Protein AF-A0A7X9KLW0-F1 (afdb_monomer_lite)

Foldseek 3Di:
DDQQADAAEQQDPVDPVSVVVLVVCCVVVPPRYQPQHQHRDPLCVCQVVVVHHSCPSPVPDSRNVSVVSVVCVSVVHDDPPPD

pLDDT: mean 91.16, std 14.39, range [37.06, 98.12]

Structure (mmCIF, N/CA/C/O backbone):
data_AF-A0A7X9KLW0-F1
#
_entry.id   AF-A0A7X9KLW0-F1
#
loop_
_atom_site.group_PDB
_atom_site.id
_atom_site.type_symbol
_atom_site.label_atom_id
_atom_site.label_alt_id
_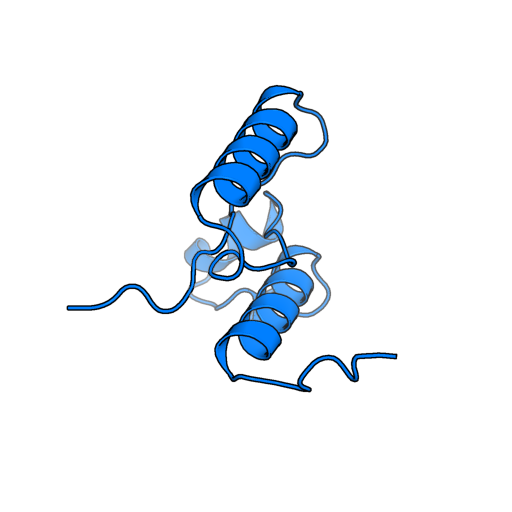atom_site.label_comp_id
_atom_site.label_asym_id
_atom_site.label_entity_id
_atom_site.label_seq_id
_atom_site.pdbx_PDB_ins_code
_atom_site.Cartn_x
_atom_site.Cartn_y
_atom_site.Cartn_z
_atom_site.occupancy
_atom_site.B_iso_or_equiv
_atom_site.auth_seq_id
_atom_site.auth_comp_id
_atom_site.auth_asym_id
_atom_site.auth_atom_id
_atom_site.pdbx_PDB_model_num
ATOM 1 N N . LEU A 1 1 ? -12.036 23.182 2.942 1.00 68.25 1 LEU A N 1
ATOM 2 C CA . LEU A 1 1 ? -11.223 22.008 2.556 1.00 68.25 1 LEU A CA 1
ATOM 3 C C . LEU A 1 1 ? -11.576 20.887 3.526 1.00 68.25 1 LEU A C 1
ATOM 5 O O . LEU A 1 1 ? -11.508 21.136 4.721 1.00 68.25 1 LEU A O 1
ATOM 9 N N . GLU A 1 2 ? -11.998 19.718 3.045 1.00 84.44 2 GLU A N 1
ATOM 10 C CA . GLU A 1 2 ? -12.341 18.562 3.888 1.00 84.44 2 GLU A CA 1
ATOM 11 C C . GLU A 1 2 ? -11.498 17.346 3.478 1.00 84.44 2 GLU A C 1
ATOM 13 O O . GLU A 1 2 ? -11.240 17.140 2.293 1.00 84.44 2 GLU A O 1
ATOM 18 N N . VAL A 1 3 ? -11.062 16.547 4.457 1.00 87.38 3 VAL A N 1
ATOM 19 C CA . VAL A 1 3 ? -10.375 15.271 4.214 1.00 87.38 3 VAL A CA 1
ATOM 20 C C . VAL A 1 3 ? -11.416 14.174 4.000 1.00 87.38 3 VAL A C 1
ATOM 22 O O . VAL A 1 3 ? -12.141 13.831 4.940 1.00 87.38 3 VAL A O 1
ATOM 25 N N . SER A 1 4 ? -11.460 13.622 2.785 1.00 87.31 4 SER A N 1
ATOM 26 C CA . SER A 1 4 ? -12.394 12.562 2.385 1.00 87.31 4 SER A CA 1
ATOM 27 C C . SER A 1 4 ? -11.888 11.153 2.701 1.00 87.31 4 SER A C 1
ATOM 29 O O . SER A 1 4 ? -12.660 10.313 3.155 1.00 87.31 4 SER A O 1
ATOM 31 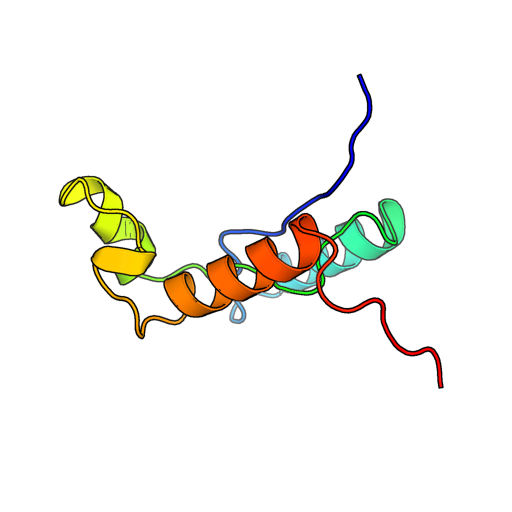N N . THR A 1 5 ? -10.605 10.866 2.464 1.00 91.62 5 THR A N 1
ATOM 32 C CA . THR A 1 5 ? -10.042 9.514 2.612 1.00 91.62 5 THR A CA 1
ATOM 33 C C . THR A 1 5 ? -8.541 9.559 2.898 1.00 91.62 5 THR A C 1
ATOM 35 O O . THR A 1 5 ? -7.828 10.428 2.400 1.00 91.62 5 THR A O 1
ATOM 38 N N . ILE A 1 6 ? -8.053 8.604 3.689 1.00 95.00 6 ILE A N 1
ATOM 39 C CA . ILE A 1 6 ? -6.659 8.457 4.112 1.00 95.00 6 ILE A CA 1
ATOM 40 C C . ILE A 1 6 ? -6.170 7.067 3.714 1.00 95.00 6 ILE A C 1
ATOM 42 O O . ILE A 1 6 ? -6.825 6.069 3.995 1.00 95.00 6 ILE A O 1
ATOM 46 N N . VAL A 1 7 ? -4.996 6.983 3.090 1.00 96.56 7 VAL A N 1
ATOM 47 C CA . VAL A 1 7 ? -4.421 5.717 2.614 1.00 96.56 7 VAL A CA 1
ATOM 48 C C . VAL A 1 7 ? -3.070 5.483 3.277 1.00 96.56 7 VAL A C 1
ATOM 50 O O . VAL A 1 7 ? -2.169 6.314 3.177 1.00 96.56 7 VAL A O 1
ATOM 53 N N . CYS A 1 8 ? -2.898 4.326 3.917 1.00 97.25 8 CYS A N 1
ATOM 54 C CA . CYS A 1 8 ? -1.608 3.918 4.467 1.00 97.25 8 CYS A CA 1
ATOM 55 C C . CYS A 1 8 ? -0.751 3.264 3.374 1.00 97.25 8 CYS A C 1
ATOM 57 O O . CYS A 1 8 ? -1.097 2.201 2.847 1.00 97.25 8 CYS A O 1
ATOM 59 N N . VAL A 1 9 ? 0.378 3.892 3.042 1.00 97.44 9 VAL A N 1
ATOM 60 C CA . VAL A 1 9 ? 1.284 3.464 1.966 1.00 97.44 9 VAL A CA 1
ATOM 61 C C . VAL A 1 9 ? 2.656 3.051 2.489 1.00 97.44 9 VAL A C 1
ATOM 63 O O . VAL A 1 9 ? 2.998 3.288 3.643 1.00 97.44 9 VAL A O 1
ATOM 66 N N . MET A 1 10 ? 3.452 2.422 1.618 1.00 96.12 10 MET A N 1
ATOM 67 C CA . MET A 1 10 ? 4.794 1.911 1.925 1.00 96.12 10 MET A CA 1
ATOM 68 C C . MET A 1 10 ? 4.833 0.943 3.119 1.00 96.12 10 MET A C 1
ATOM 70 O O . MET A 1 10 ? 5.869 0.812 3.773 1.00 96.12 10 MET A O 1
ATOM 74 N N . TYR A 1 11 ? 3.725 0.245 3.375 1.00 97.75 11 TYR A N 1
ATOM 75 C CA . TYR A 1 11 ? 3.590 -0.668 4.503 1.00 97.75 11 TYR A CA 1
ATOM 76 C C . TYR A 1 11 ? 4.581 -1.834 4.391 1.00 97.75 11 TYR A C 1
ATOM 78 O O . TYR A 1 11 ? 4.656 -2.503 3.354 1.00 97.75 11 TYR A O 1
ATOM 86 N N . ASP A 1 12 ? 5.324 -2.086 5.468 1.00 96.31 12 ASP A N 1
ATOM 87 C CA . ASP A 1 12 ? 6.245 -3.214 5.591 1.00 96.31 12 ASP A CA 1
ATOM 88 C C . ASP A 1 12 ? 5.816 -4.121 6.749 1.00 96.31 12 ASP A C 1
ATOM 90 O O . ASP A 1 12 ? 6.089 -3.839 7.917 1.00 96.31 12 ASP A O 1
ATOM 94 N N . ALA A 1 13 ? 5.176 -5.239 6.395 1.00 93.44 13 ALA A N 1
ATOM 95 C CA . ALA A 1 13 ? 4.648 -6.234 7.331 1.00 93.44 13 ALA A CA 1
ATOM 96 C C . ALA A 1 13 ? 5.716 -6.875 8.237 1.00 93.44 13 ALA A C 1
ATOM 98 O O . ALA A 1 13 ? 5.376 -7.547 9.204 1.00 93.44 13 ALA A O 1
ATOM 99 N N . ARG A 1 14 ? 7.008 -6.702 7.929 1.00 96.12 14 ARG A N 1
ATOM 100 C CA . ARG A 1 14 ? 8.114 -7.239 8.736 1.00 96.12 14 ARG A CA 1
ATOM 101 C C . ARG A 1 14 ? 8.459 -6.346 9.925 1.00 96.12 14 ARG A C 1
ATOM 103 O O . ARG A 1 14 ? 9.251 -6.743 10.774 1.00 96.12 14 ARG A O 1
ATOM 110 N N . THR A 1 15 ? 7.915 -5.131 9.973 1.00 97.44 15 THR A N 1
ATOM 111 C CA . THR A 1 15 ? 8.272 -4.133 10.983 1.00 97.44 15 THR A CA 1
ATOM 112 C C . THR A 1 15 ? 7.111 -3.892 11.940 1.00 97.44 15 THR A C 1
ATOM 114 O O . THR A 1 15 ? 6.008 -3.545 11.520 1.00 97.44 15 THR A O 1
ATOM 117 N N . LYS A 1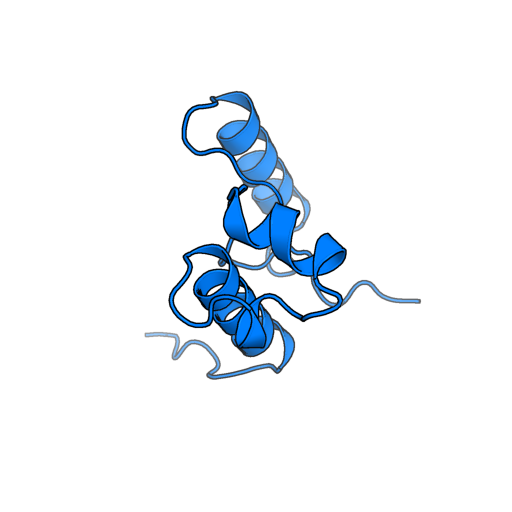 16 ? 7.380 -4.008 13.248 1.00 97.56 16 LYS A N 1
ATOM 118 C CA . LYS A 1 16 ? 6.401 -3.663 14.295 1.00 97.56 16 LYS A CA 1
ATOM 119 C C . LYS A 1 16 ? 5.951 -2.205 14.196 1.00 97.56 16 LYS A C 1
ATOM 121 O O . LYS A 1 16 ? 4.788 -1.908 14.430 1.00 97.56 16 LYS A O 1
ATOM 126 N N . LEU A 1 17 ? 6.859 -1.317 13.790 1.00 97.38 17 LEU A N 1
ATOM 127 C CA . LEU A 1 17 ? 6.566 0.102 13.617 1.00 97.38 17 LEU A CA 1
ATOM 128 C C . LEU A 1 17 ? 5.465 0.340 12.574 1.00 97.38 17 LEU A C 1
ATOM 130 O O . LEU A 1 17 ? 4.564 1.132 12.823 1.00 97.38 17 LEU A O 1
ATOM 134 N N . ALA A 1 18 ? 5.500 -0.351 11.428 1.00 96.94 18 ALA A N 1
ATOM 135 C CA . ALA A 1 18 ? 4.464 -0.185 10.409 1.00 96.94 18 ALA A CA 1
ATOM 136 C C . ALA A 1 18 ? 3.092 -0.661 10.906 1.00 96.94 18 ALA A C 1
ATOM 138 O O . ALA A 1 18 ? 2.080 -0.029 10.617 1.00 96.94 18 ALA A O 1
ATOM 139 N N . GLU A 1 19 ? 3.051 -1.760 11.663 1.00 97.00 19 GLU A N 1
ATOM 140 C CA . GLU A 1 19 ? 1.820 -2.249 12.288 1.00 97.00 19 GLU A CA 1
ATOM 141 C C . GLU A 1 19 ? 1.269 -1.251 13.316 1.00 97.00 19 GLU A C 1
ATOM 143 O O . GLU A 1 19 ? 0.098 -0.879 13.238 1.00 97.00 19 GLU A O 1
ATOM 148 N N . GLN A 1 20 ? 2.118 -0.771 14.229 1.00 97.75 20 GLN A N 1
ATOM 149 C CA . GLN A 1 20 ? 1.744 0.204 15.255 1.00 97.75 20 GLN A CA 1
ATOM 150 C C . GLN A 1 20 ? 1.251 1.517 14.641 1.00 97.75 20 GLN A C 1
ATOM 152 O O . GLN A 1 20 ? 0.191 1.998 15.027 1.00 97.75 20 GLN A O 1
ATOM 157 N N . ALA A 1 21 ? 1.950 2.042 13.633 1.00 97.12 21 ALA A N 1
ATOM 158 C CA . ALA A 1 21 ? 1.560 3.277 12.960 1.00 97.12 21 ALA A CA 1
ATOM 159 C C . ALA A 1 21 ? 0.199 3.150 12.256 1.00 97.12 21 ALA A C 1
ATOM 161 O O . ALA A 1 21 ? -0.650 4.026 12.389 1.00 97.12 21 ALA A O 1
ATOM 162 N N . VAL A 1 22 ? -0.050 2.050 11.531 1.00 96.94 22 VAL A N 1
ATOM 163 C CA . VAL A 1 22 ? -1.357 1.824 10.884 1.00 96.94 22 VAL A CA 1
ATOM 164 C C . VAL A 1 22 ? -2.466 1.678 11.923 1.00 96.94 22 VAL A C 1
ATOM 166 O O . VAL A 1 22 ? -3.565 2.195 11.716 1.00 96.94 22 VAL A O 1
ATOM 169 N N . LYS A 1 23 ? -2.193 0.982 13.031 1.00 96.81 23 LYS A N 1
ATOM 170 C CA . LYS A 1 23 ? -3.144 0.833 14.134 1.00 96.81 23 LYS A CA 1
ATOM 171 C C . LYS A 1 23 ? -3.506 2.193 14.732 1.00 96.81 23 LYS A C 1
ATOM 173 O O . LYS A 1 23 ? -4.685 2.521 14.784 1.00 96.81 23 LYS A O 1
ATOM 178 N N . GLU A 1 24 ? -2.511 2.996 15.090 1.00 97.62 24 GLU A N 1
ATOM 179 C CA . GLU A 1 24 ? -2.709 4.319 15.683 1.00 97.62 24 GLU A CA 1
ATOM 180 C C . GLU A 1 24 ? -3.479 5.250 14.737 1.00 97.62 24 GLU A C 1
ATOM 182 O O . GLU A 1 24 ? -4.455 5.880 15.139 1.00 97.62 24 GLU A O 1
ATOM 187 N N . VAL A 1 25 ? -3.124 5.272 13.448 1.00 96.69 25 VAL A N 1
ATOM 188 C CA . VAL A 1 25 ? -3.841 6.058 12.431 1.00 96.69 25 VAL A CA 1
ATOM 189 C C . VAL A 1 25 ? -5.316 5.655 12.349 1.00 96.69 25 VAL A C 1
ATOM 191 O O . VAL A 1 25 ? -6.183 6.523 12.256 1.00 96.69 25 VAL A O 1
ATOM 194 N N . ARG A 1 26 ? -5.625 4.356 12.414 1.00 95.38 26 ARG A N 1
ATOM 195 C CA . ARG A 1 26 ? -7.011 3.860 12.397 1.00 95.38 26 ARG A CA 1
ATOM 196 C C . ARG A 1 26 ? -7.776 4.203 13.670 1.00 95.38 26 ARG A C 1
ATOM 198 O O . ARG A 1 26 ? -8.942 4.565 13.575 1.00 95.38 26 ARG A O 1
ATOM 205 N N . GLU A 1 27 ? -7.135 4.116 14.831 1.00 96.81 27 GLU A N 1
ATOM 206 C CA . GLU A 1 27 ? -7.746 4.466 16.119 1.00 96.81 27 GLU A CA 1
ATOM 207 C C . GLU A 1 27 ? -8.102 5.959 16.198 1.00 96.81 27 GLU A C 1
ATOM 209 O O . GLU A 1 27 ? -9.158 6.302 16.724 1.00 96.81 27 GLU A O 1
ATOM 214 N N . HIS A 1 28 ? -7.278 6.840 15.620 1.00 95.50 28 HIS A N 1
ATOM 215 C CA . HIS A 1 28 ? -7.484 8.292 15.695 1.00 95.50 28 HIS A CA 1
ATOM 216 C C . HIS A 1 28 ? -8.336 8.868 14.556 1.00 95.50 28 HIS A C 1
ATOM 218 O O . HIS A 1 28 ? -9.062 9.838 14.765 1.00 95.50 28 HIS A O 1
ATOM 224 N N . LEU A 1 29 ? -8.232 8.317 13.340 1.00 93.19 29 LEU A N 1
ATOM 225 C CA . LEU A 1 29 ? -8.862 8.886 12.136 1.00 93.19 29 LEU A CA 1
ATOM 226 C C . LEU A 1 29 ? -10.056 8.060 11.630 1.00 93.19 29 LEU A C 1
ATOM 228 O O . LEU A 1 29 ? -10.773 8.499 10.726 1.00 93.19 29 LEU A O 1
ATOM 232 N N . GLY A 1 30 ? -10.292 6.893 12.235 1.00 89.50 30 GLY A N 1
ATOM 233 C CA . GLY A 1 30 ? -11.509 6.104 12.089 1.00 89.50 30 GLY A CA 1
ATOM 234 C C . GLY A 1 30 ? -11.825 5.704 10.650 1.00 89.50 30 GLY A C 1
ATOM 235 O O . GLY A 1 30 ? -10.967 5.243 9.896 1.00 89.50 30 GLY A O 1
ATOM 236 N N . GLU A 1 31 ? -13.089 5.885 10.271 1.00 88.44 31 GLU A N 1
ATOM 237 C CA . GLU A 1 31 ? -13.659 5.406 9.004 1.00 88.44 31 GLU A CA 1
ATOM 238 C C . GLU A 1 31 ? -13.087 6.089 7.757 1.00 88.44 31 GLU A C 1
ATOM 240 O O . GLU A 1 31 ? -13.249 5.582 6.649 1.00 88.44 31 GLU A O 1
ATOM 245 N N . LYS A 1 32 ? -12.370 7.209 7.918 1.00 91.44 32 LYS A N 1
ATOM 246 C CA . LYS A 1 32 ? -11.698 7.883 6.799 1.00 91.44 32 LYS A CA 1
ATOM 247 C C . LYS A 1 32 ? -10.489 7.097 6.293 1.00 91.44 32 LYS A C 1
ATOM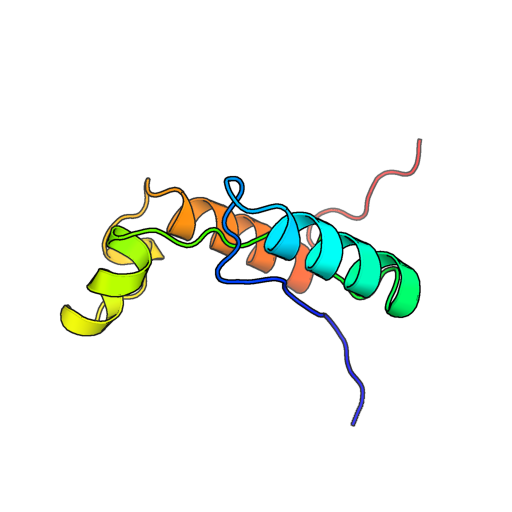 249 O O . LYS A 1 32 ? -10.008 7.379 5.199 1.00 91.44 32 LYS A O 1
ATOM 254 N N . VAL A 1 33 ? -9.968 6.147 7.070 1.00 95.25 33 VAL A N 1
ATOM 255 C CA . VAL A 1 33 ? -8.780 5.366 6.710 1.00 95.25 33 VAL A CA 1
ATOM 256 C C . VAL A 1 33 ? -9.174 4.145 5.885 1.00 95.25 33 VAL A C 1
ATOM 258 O O . VAL A 1 33 ? -9.947 3.299 6.333 1.00 95.25 33 VAL A O 1
ATOM 261 N N . CYS A 1 34 ? -8.573 3.999 4.705 1.00 95.25 34 CYS A N 1
ATOM 262 C CA . CYS A 1 34 ? -8.738 2.811 3.883 1.00 95.25 34 CYS A CA 1
ATOM 263 C C . CYS A 1 34 ? -8.314 1.540 4.629 1.00 95.25 34 CYS A C 1
ATOM 265 O O . CYS A 1 34 ? -7.309 1.465 5.352 1.00 95.25 34 CYS A O 1
ATOM 267 N N . ARG A 1 35 ? -9.069 0.478 4.379 1.00 93.69 35 ARG A N 1
ATOM 268 C CA . ARG A 1 35 ? -8.758 -0.869 4.854 1.00 93.69 35 ARG A CA 1
ATOM 269 C C . ARG A 1 35 ? -7.586 -1.450 4.099 1.00 93.69 35 ARG A C 1
ATOM 271 O O . ARG A 1 35 ? -6.734 -2.103 4.706 1.00 93.69 35 ARG A O 1
ATOM 278 N N . THR A 1 36 ? -7.534 -1.195 2.796 1.00 96.25 36 THR A N 1
ATOM 279 C CA . THR A 1 36 ? -6.404 -1.577 1.963 1.00 96.25 36 THR A CA 1
ATOM 280 C C . THR A 1 36 ? -5.177 -0.757 2.345 1.00 96.25 36 THR A C 1
ATOM 282 O O . THR A 1 36 ? -5.201 0.472 2.340 1.00 96.25 36 THR A O 1
ATOM 285 N N . VAL A 1 37 ? -4.080 -1.454 2.634 1.00 96.94 37 VAL A N 1
ATOM 286 C CA . VAL A 1 37 ? -2.749 -0.858 2.787 1.00 96.94 37 VAL A CA 1
ATOM 287 C C . VAL A 1 37 ? -1.943 -1.096 1.515 1.00 96.94 37 VAL A C 1
ATOM 289 O O . VAL A 1 37 ? -2.013 -2.176 0.922 1.00 96.94 37 VAL A O 1
ATOM 292 N N . VAL A 1 38 ? -1.154 -0.111 1.088 1.00 97.94 38 VAL A N 1
ATOM 293 C CA . VAL A 1 38 ? -0.261 -0.268 -0.067 1.00 97.94 38 VAL A CA 1
ATOM 294 C C . VAL A 1 38 ? 1.110 -0.727 0.432 1.00 97.94 38 VAL A C 1
ATOM 296 O O . VAL A 1 38 ? 1.796 0.043 1.111 1.00 97.94 38 VAL A O 1
ATOM 299 N N . PRO A 1 39 ? 1.541 -1.964 0.121 1.00 97.38 39 PRO A N 1
ATOM 300 C CA . PRO A 1 39 ? 2.819 -2.467 0.593 1.00 97.38 39 PRO A CA 1
ATOM 301 C C . PRO A 1 39 ? 3.982 -1.804 -0.145 1.00 97.38 39 PRO A C 1
ATOM 303 O O . PRO A 1 39 ? 3.886 -1.473 -1.331 1.00 97.38 39 PRO A O 1
ATOM 306 N N . ARG A 1 40 ? 5.128 -1.697 0.526 1.00 96.44 40 AR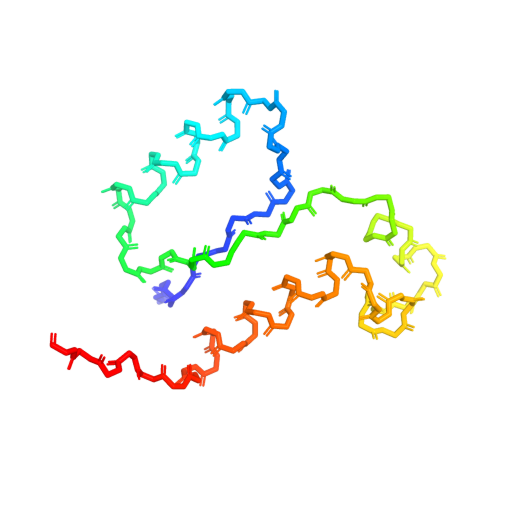G A N 1
ATOM 307 C CA . ARG A 1 40 ? 6.394 -1.404 -0.153 1.00 96.44 40 ARG A CA 1
ATOM 308 C C . ARG A 1 40 ? 6.782 -2.608 -1.018 1.00 96.44 40 ARG A C 1
ATOM 310 O O . ARG A 1 40 ? 6.913 -3.719 -0.512 1.00 96.44 40 ARG A O 1
ATOM 317 N N . THR A 1 41 ? 6.970 -2.402 -2.322 1.00 96.50 41 THR A N 1
ATOM 318 C CA . THR A 1 41 ? 7.417 -3.457 -3.250 1.00 96.50 41 THR A CA 1
ATOM 319 C C . THR A 1 41 ? 8.425 -2.898 -4.244 1.00 96.50 41 THR A C 1
ATOM 321 O O . THR A 1 41 ? 8.328 -1.731 -4.612 1.00 96.50 41 THR A O 1
ATOM 324 N N . VAL A 1 42 ? 9.365 -3.734 -4.694 1.00 96.81 42 VAL A N 1
ATOM 325 C CA . VAL A 1 42 ? 10.394 -3.342 -5.673 1.00 96.81 42 VAL A CA 1
ATOM 326 C C . VAL A 1 42 ? 9.749 -2.854 -6.973 1.00 96.81 42 VAL A C 1
ATOM 328 O O . VAL A 1 42 ? 10.020 -1.743 -7.404 1.00 96.81 42 VAL A O 1
ATOM 331 N N . ARG A 1 43 ? 8.793 -3.616 -7.520 1.00 97.19 43 ARG A N 1
ATOM 332 C CA . ARG A 1 43 ? 8.100 -3.280 -8.777 1.00 97.19 43 ARG A CA 1
ATOM 333 C C . ARG A 1 43 ? 7.352 -1.947 -8.714 1.00 97.19 43 ARG A C 1
ATOM 335 O O . ARG A 1 43 ? 7.378 -1.188 -9.674 1.00 97.19 43 ARG A O 1
ATOM 342 N N . LEU A 1 44 ? 6.715 -1.639 -7.578 1.00 96.94 44 LEU A N 1
ATOM 343 C CA . LEU A 1 44 ? 6.064 -0.340 -7.375 1.00 96.94 44 LEU A CA 1
ATOM 344 C C . LEU A 1 44 ? 7.075 0.815 -7.361 1.00 96.94 44 LEU A C 1
ATOM 346 O O . LEU A 1 44 ? 6.764 1.882 -7.880 1.00 96.94 44 LEU A O 1
ATOM 350 N N . SER A 1 45 ? 8.265 0.606 -6.792 1.00 96.81 45 SER A N 1
ATOM 351 C CA . SER A 1 45 ? 9.343 1.602 -6.792 1.00 96.81 45 SER A CA 1
ATOM 352 C C . SER A 1 45 ? 10.028 1.754 -8.155 1.00 96.81 45 SER A C 1
ATOM 354 O O . SER A 1 45 ? 10.520 2.836 -8.451 1.00 96.81 45 SER A O 1
ATOM 356 N N . GLU A 1 46 ? 10.071 0.697 -8.972 1.00 98.12 46 GLU A N 1
ATOM 357 C CA . GLU A 1 46 ? 10.668 0.710 -10.316 1.00 98.12 46 GLU A CA 1
ATOM 358 C C . GLU A 1 46 ? 9.767 1.383 -11.354 1.00 98.12 46 GLU A C 1
ATOM 360 O O . GLU A 1 46 ? 10.269 2.088 -12.224 1.00 98.12 46 GLU A O 1
ATOM 365 N N . ALA A 1 47 ? 8.444 1.206 -11.262 1.00 98.12 47 ALA A N 1
ATOM 366 C CA . ALA A 1 47 ? 7.488 1.693 -12.262 1.00 98.12 47 ALA A CA 1
ATOM 367 C C . ALA A 1 47 ? 7.679 3.178 -12.674 1.00 98.12 47 ALA A C 1
ATOM 369 O O . ALA A 1 47 ? 7.682 3.454 -13.880 1.00 98.12 47 ALA A O 1
ATOM 370 N N . PRO A 1 48 ? 7.935 4.133 -11.746 1.00 97.06 48 PRO A N 1
ATOM 371 C CA . PRO A 1 48 ? 8.241 5.521 -12.100 1.00 97.06 48 PRO A CA 1
ATOM 372 C C . PRO A 1 48 ? 9.460 5.687 -13.017 1.00 97.06 48 PRO A C 1
ATOM 374 O O . PRO A 1 48 ? 9.421 6.520 -13.919 1.00 97.06 48 PRO A O 1
ATOM 377 N N . SER A 1 49 ? 10.518 4.888 -12.843 1.00 98.00 49 SER A N 1
ATOM 378 C CA . SER A 1 49 ? 11.723 4.937 -13.689 1.00 98.00 49 SER A CA 1
ATOM 379 C C . SER A 1 49 ? 11.450 4.519 -15.135 1.00 98.00 49 SER A C 1
ATOM 381 O O . SER A 1 49 ? 12.167 4.942 -16.036 1.00 98.00 49 SER A O 1
ATOM 383 N N . PHE A 1 50 ? 10.397 3.731 -15.367 1.00 97.19 50 PHE A N 1
ATOM 384 C CA . PHE A 1 50 ? 9.931 3.347 -16.702 1.00 97.19 50 PHE A CA 1
ATOM 385 C C . PHE A 1 50 ? 8.850 4.290 -17.251 1.00 97.19 50 PHE A C 1
ATOM 387 O O . PHE A 1 50 ? 8.326 4.048 -18.336 1.00 97.19 50 PHE A O 1
ATOM 394 N N . GLY A 1 51 ? 8.480 5.346 -16.515 1.00 97.94 51 GLY A N 1
ATOM 395 C CA . GLY A 1 51 ? 7.427 6.283 -16.918 1.00 97.94 51 GLY A CA 1
ATOM 396 C C . GLY A 1 51 ? 6.039 5.644 -17.013 1.00 97.94 51 GLY A C 1
ATOM 397 O O . GLY A 1 51 ? 5.164 6.171 -17.697 1.00 97.94 51 GLY A O 1
ATOM 398 N N . GLN A 1 52 ? 5.827 4.500 -16.357 1.00 97.94 52 GLN A N 1
ATOM 399 C CA . GLN A 1 52 ? 4.582 3.742 -16.431 1.00 97.94 52 GLN A CA 1
ATOM 400 C C . GLN A 1 52 ? 3.911 3.663 -15.054 1.00 97.94 52 GLN A C 1
ATOM 402 O O . GLN A 1 52 ? 4.578 3.407 -14.051 1.00 97.94 52 GLN A O 1
ATOM 407 N N . PRO A 1 53 ? 2.578 3.819 -14.965 1.00 97.81 53 PRO A N 1
ATOM 408 C CA . PRO A 1 53 ? 1.846 3.493 -13.749 1.00 97.81 53 PRO A CA 1
ATOM 409 C C . PRO A 1 53 ? 2.022 2.017 -13.380 1.00 97.81 53 PRO A C 1
ATOM 411 O O . PRO A 1 53 ? 2.080 1.155 -14.258 1.00 97.81 53 PRO A O 1
ATOM 414 N N . ILE A 1 54 ? 1.991 1.693 -12.084 1.00 98.12 54 ILE A N 1
ATOM 415 C CA . ILE A 1 54 ? 2.129 0.301 -11.616 1.00 98.12 54 ILE A CA 1
ATOM 416 C C . ILE A 1 54 ? 1.067 -0.643 -12.205 1.00 98.12 54 ILE A C 1
ATOM 418 O O . ILE A 1 54 ? 1.333 -1.824 -12.397 1.00 98.12 54 ILE A O 1
ATOM 422 N N . ILE A 1 55 ? -0.119 -0.117 -12.536 1.00 97.88 55 ILE A N 1
ATOM 423 C CA . ILE A 1 55 ? -1.198 -0.877 -13.184 1.00 97.88 55 ILE A CA 1
ATOM 424 C C . ILE A 1 55 ? -0.836 -1.372 -14.590 1.00 97.88 55 ILE A C 1
ATOM 426 O O . ILE A 1 55 ? -1.418 -2.363 -15.016 1.00 97.88 55 ILE A O 1
ATOM 430 N N . THR A 1 56 ? 0.094 -0.701 -15.275 1.00 97.88 56 THR A N 1
ATOM 431 C CA . THR A 1 56 ? 0.564 -1.036 -16.627 1.00 97.88 56 THR A CA 1
ATOM 432 C C . THR A 1 56 ? 1.918 -1.735 -16.570 1.00 97.88 56 THR A C 1
ATOM 434 O O . THR A 1 56 ? 2.108 -2.732 -17.255 1.00 97.88 56 THR A O 1
ATOM 437 N N . PHE A 1 57 ? 2.832 -1.250 -15.721 1.00 98.06 57 PHE A N 1
ATOM 438 C CA . PHE A 1 57 ? 4.191 -1.780 -15.584 1.00 98.06 57 PHE A CA 1
ATOM 439 C C . PHE A 1 57 ? 4.221 -3.231 -15.082 1.00 98.06 57 PHE A C 1
ATOM 441 O O . PHE A 1 57 ? 4.910 -4.079 -15.642 1.00 98.06 57 PHE A O 1
ATOM 448 N N . ASP A 1 58 ? 3.462 -3.530 -14.024 1.00 98.06 58 ASP A N 1
ATOM 449 C CA . ASP A 1 58 ? 3.304 -4.891 -13.508 1.00 98.06 58 ASP A CA 1
ATOM 450 C C . ASP A 1 58 ? 1.886 -5.055 -12.940 1.00 98.06 58 ASP A C 1
ATOM 452 O O . ASP A 1 58 ? 1.666 -4.919 -11.724 1.00 98.06 58 ASP A O 1
ATOM 456 N N . PRO A 1 59 ? 0.901 -5.346 -13.813 1.00 97.62 59 PRO A N 1
ATOM 457 C CA . PRO A 1 59 ? -0.501 -5.422 -13.432 1.00 97.62 59 PRO A CA 1
ATOM 458 C C . PRO A 1 59 ? -0.775 -6.502 -12.387 1.00 97.62 59 PRO A C 1
ATOM 460 O O . PRO A 1 59 ? -1.755 -6.384 -11.656 1.00 97.62 59 PRO A O 1
ATOM 463 N N . THR A 1 60 ? 0.055 -7.544 -12.305 1.00 97.44 60 THR A N 1
ATOM 464 C CA . THR A 1 60 ? -0.104 -8.669 -11.369 1.00 97.44 60 THR A CA 1
ATOM 465 C C . THR A 1 60 ? 0.587 -8.450 -10.025 1.00 97.44 60 THR A C 1
ATOM 467 O O . THR A 1 60 ? 0.334 -9.190 -9.075 1.00 97.44 60 THR A O 1
ATOM 470 N N . SER A 1 61 ? 1.422 -7.414 -9.908 1.00 97.75 61 SER A N 1
ATOM 471 C CA . SER A 1 61 ? 2.136 -7.106 -8.672 1.00 97.75 61 SER A CA 1
ATOM 472 C C . SER A 1 61 ? 1.200 -6.859 -7.483 1.00 97.75 61 SER A C 1
ATOM 474 O O . SER A 1 61 ? 0.054 -6.401 -7.599 1.00 97.75 61 SER A O 1
ATOM 476 N N . ARG A 1 62 ? 1.737 -7.088 -6.279 1.00 97.38 62 ARG A N 1
ATOM 477 C CA . ARG A 1 62 ? 1.059 -6.736 -5.022 1.00 97.38 62 ARG A CA 1
ATOM 478 C C . ARG A 1 62 ? 0.737 -5.240 -4.940 1.00 97.38 62 ARG A C 1
ATOM 480 O O . ARG A 1 62 ? -0.320 -4.887 -4.426 1.00 97.38 62 ARG A O 1
ATOM 487 N N . GLY A 1 63 ? 1.615 -4.379 -5.465 1.00 97.19 63 GLY A N 1
ATOM 488 C CA . GLY A 1 63 ? 1.394 -2.932 -5.533 1.00 97.19 63 GLY A CA 1
ATOM 489 C C . GLY A 1 63 ? 0.208 -2.562 -6.427 1.00 97.19 63 GLY A C 1
ATOM 490 O O . GLY A 1 63 ? -0.677 -1.832 -5.985 1.00 97.19 63 GLY A O 1
ATOM 491 N N . ALA A 1 64 ? 0.133 -3.121 -7.641 1.00 98.12 64 ALA A N 1
ATOM 492 C CA . ALA A 1 64 ? -0.995 -2.899 -8.552 1.00 98.12 64 ALA A CA 1
ATOM 493 C C . ALA A 1 64 ? -2.323 -3.382 -7.954 1.00 98.12 64 ALA A C 1
ATOM 495 O O . ALA A 1 64 ? -3.340 -2.691 -8.027 1.00 98.12 64 ALA A O 1
ATOM 496 N N . THR A 1 65 ? -2.313 -4.556 -7.320 1.00 97.94 65 THR A N 1
ATOM 497 C CA . THR A 1 65 ? -3.503 -5.112 -6.666 1.00 97.94 65 THR A CA 1
ATOM 498 C C . THR A 1 65 ? -3.966 -4.248 -5.493 1.00 97.94 65 THR A C 1
ATOM 500 O O . THR A 1 65 ? -5.160 -3.971 -5.388 1.00 97.94 65 THR A O 1
ATOM 503 N N . ALA A 1 66 ? -3.041 -3.753 -4.663 1.00 97.75 66 ALA A N 1
ATOM 504 C CA . ALA A 1 66 ? -3.369 -2.857 -3.557 1.00 97.75 66 ALA A CA 1
ATOM 505 C C . ALA A 1 66 ? -3.954 -1.523 -4.047 1.00 97.75 66 ALA A C 1
ATOM 507 O O . ALA A 1 66 ? -4.995 -1.101 -3.553 1.00 97.75 66 ALA A O 1
ATOM 508 N N . TYR A 1 67 ? -3.365 -0.890 -5.068 1.00 97.38 67 TYR A N 1
ATOM 509 C CA . TYR A 1 67 ? -3.917 0.357 -5.610 1.00 97.38 67 TYR A CA 1
ATOM 510 C C . TYR A 1 67 ? -5.295 0.178 -6.255 1.00 97.38 67 TYR A C 1
ATOM 512 O O . TYR A 1 67 ? -6.133 1.067 -6.133 1.00 97.38 67 TYR A O 1
ATOM 520 N N . ARG A 1 68 ? -5.587 -0.979 -6.865 1.00 96.88 68 ARG A N 1
ATOM 521 C CA . ARG A 1 68 ? -6.957 -1.300 -7.304 1.00 96.88 68 ARG A CA 1
ATOM 522 C C . ARG A 1 68 ? -7.929 -1.440 -6.129 1.00 96.88 68 ARG A C 1
ATOM 524 O O . ARG A 1 68 ? -9.083 -1.049 -6.267 1.00 96.88 68 ARG A O 1
ATOM 531 N N . GLY A 1 69 ? -7.485 -1.981 -4.993 1.00 96.19 69 GLY A N 1
ATOM 532 C 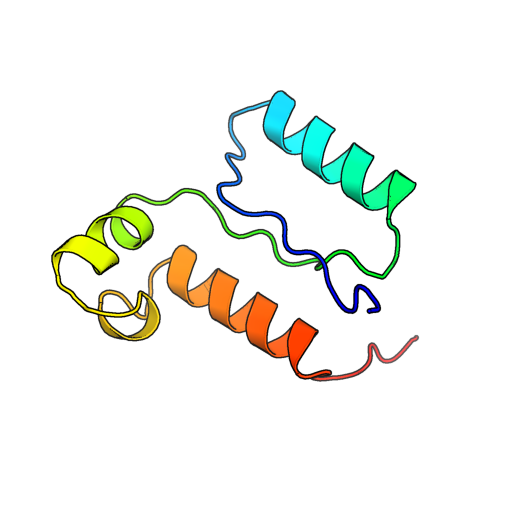CA . GLY A 1 69 ? -8.272 -2.024 -3.754 1.00 96.19 69 GLY A CA 1
ATOM 533 C C . GLY A 1 69 ? -8.583 -0.625 -3.223 1.00 96.19 69 GLY A C 1
ATOM 534 O O . GLY A 1 69 ? -9.748 -0.289 -3.034 1.00 96.19 69 GLY A O 1
ATOM 535 N N . VAL A 1 70 ? -7.560 0.226 -3.112 1.00 95.88 70 VAL A N 1
ATOM 536 C CA . VAL A 1 70 ? -7.712 1.636 -2.716 1.00 95.88 70 VAL A CA 1
ATOM 537 C C . VAL A 1 70 ? -8.659 2.380 -3.660 1.00 95.88 70 VAL A C 1
ATOM 539 O O . VAL A 1 70 ? -9.561 3.067 -3.197 1.00 95.88 70 VAL A O 1
ATOM 542 N N . ALA A 1 71 ? -8.517 2.210 -4.978 1.00 95.19 71 ALA A N 1
ATOM 543 C CA . ALA A 1 71 ? -9.394 2.857 -5.953 1.00 95.19 71 ALA A CA 1
ATOM 544 C C . ALA A 1 71 ? -10.870 2.455 -5.778 1.00 95.19 71 ALA A C 1
ATOM 546 O O . ALA A 1 71 ? -11.755 3.297 -5.931 1.00 95.19 71 ALA A O 1
ATOM 547 N N . LYS A 1 72 ? -11.150 1.193 -5.421 1.00 93.94 72 LYS A N 1
ATOM 548 C CA . LYS A 1 72 ? -12.513 0.739 -5.101 1.00 93.94 72 LYS A CA 1
ATOM 549 C C . LYS A 1 72 ? -13.059 1.420 -3.847 1.00 93.94 72 LYS A C 1
ATOM 551 O O . LYS A 1 72 ? -14.199 1.861 -3.870 1.00 93.94 72 LYS A O 1
ATOM 556 N N . GLU A 1 73 ? -12.255 1.546 -2.794 1.00 92.62 73 GLU A N 1
ATOM 557 C CA . GLU A 1 73 ? -12.672 2.225 -1.558 1.00 92.62 73 GLU A CA 1
ATOM 558 C C . GLU A 1 73 ? -12.925 3.723 -1.791 1.00 92.62 73 GLU A C 1
ATOM 560 O O . GLU A 1 73 ? -13.961 4.242 -1.388 1.00 92.62 73 GLU A O 1
ATOM 565 N N . VAL A 1 74 ? -12.031 4.401 -2.519 1.00 91.31 74 VAL A N 1
ATOM 566 C CA . VAL A 1 74 ? -12.133 5.844 -2.810 1.00 91.31 74 VAL A CA 1
ATOM 567 C C . VAL A 1 74 ? -13.305 6.171 -3.740 1.00 91.31 74 VAL A C 1
ATOM 569 O O . VAL A 1 74 ? -13.950 7.200 -3.575 1.00 91.31 74 VAL A O 1
ATOM 572 N N . SER A 1 75 ? -13.611 5.306 -4.712 1.00 90.44 75 SER A N 1
ATOM 573 C CA . SER A 1 75 ? -14.748 5.507 -5.628 1.00 90.44 75 SER A CA 1
ATOM 574 C C . SER A 1 75 ? -16.117 5.194 -5.006 1.00 90.44 75 SER A C 1
ATOM 576 O O . SER A 1 75 ? -17.131 5.318 -5.691 1.00 90.44 75 SER A O 1
ATOM 578 N N . GLY A 1 76 ? -16.172 4.788 -3.729 1.00 77.75 76 GLY A N 1
ATOM 579 C CA . GLY A 1 76 ? -17.413 4.384 -3.056 1.00 77.75 76 GLY A CA 1
ATOM 580 C C . GLY A 1 76 ? -17.910 2.983 -3.446 1.00 77.75 76 GLY A C 1
ATOM 581 O O . GLY A 1 76 ? -19.090 2.669 -3.282 1.00 77.75 76 GLY A O 1
ATOM 582 N N . GLY A 1 77 ? -17.036 2.130 -3.990 1.00 64.25 77 GLY A N 1
ATOM 583 C CA . GLY A 1 77 ? -17.360 0.807 -4.525 1.00 64.25 77 GLY A CA 1
ATOM 584 C C . GLY A 1 77 ? -17.760 -0.225 -3.464 1.00 64.25 77 GLY A C 1
ATOM 585 O O . GLY A 1 77 ? -16.969 -0.560 -2.587 1.00 64.25 77 GLY A O 1
ATOM 586 N N . ALA A 1 78 ? -18.986 -0.748 -3.636 1.00 42.88 78 ALA A N 1
ATOM 587 C CA . ALA A 1 78 ? -19.767 -1.626 -2.761 1.00 42.88 78 ALA A CA 1
ATOM 588 C C . ALA A 1 78 ? -19.682 -1.236 -1.281 1.00 42.88 78 ALA A C 1
ATOM 590 O O . ALA A 1 78 ? -18.916 -1.825 -0.516 1.00 42.88 78 ALA A O 1
ATOM 591 N N . ALA A 1 79 ? -20.552 -0.290 -0.893 1.00 46.31 79 ALA A N 1
ATOM 592 C CA . ALA A 1 79 ? -21.064 -0.165 0.467 1.00 46.31 79 ALA A CA 1
ATOM 593 C C . ALA A 1 79 ? -21.052 -1.539 1.125 1.00 46.31 79 ALA A C 1
ATOM 595 O O . ALA A 1 79 ? -21.612 -2.503 0.583 1.00 46.31 79 ALA A O 1
ATOM 596 N N . GLN A 1 80 ? -20.366 -1.648 2.257 1.00 47.41 80 GLN A N 1
ATOM 597 C CA . GLN A 1 80 ? -20.488 -2.851 3.045 1.00 47.41 80 GLN A CA 1
ATOM 598 C C . GLN A 1 80 ? -21.969 -3.086 3.260 1.00 47.41 80 GLN A C 1
ATOM 600 O O . GLN A 1 80 ? -22.651 -2.277 3.881 1.00 47.41 80 GLN A O 1
ATOM 605 N N . ARG A 1 81 ? -22.467 -4.196 2.718 1.00 49.91 81 ARG A N 1
ATOM 606 C CA . ARG A 1 81 ? -23.663 -4.817 3.253 1.00 49.91 81 ARG A CA 1
ATOM 607 C C . ARG A 1 81 ? -23.323 -5.144 4.698 1.00 49.91 81 ARG A C 1
ATOM 609 O O . ARG A 1 81 ? -22.695 -6.166 4.967 1.00 49.91 81 ARG A O 1
ATOM 616 N N . THR A 1 82 ? -23.651 -4.216 5.586 1.00 39.97 82 THR A N 1
ATOM 617 C CA . THR A 1 82 ? -23.854 -4.462 7.004 1.00 39.97 82 THR A CA 1
ATOM 618 C C . THR A 1 82 ? -24.759 -5.687 7.068 1.00 39.97 82 THR A C 1
ATOM 620 O O . THR A 1 82 ? -25.889 -5.647 6.580 1.00 39.97 82 THR A O 1
ATOM 623 N N . ARG A 1 83 ? -24.193 -6.813 7.496 1.00 37.06 83 ARG A N 1
ATOM 624 C CA . ARG A 1 83 ? -24.976 -7.957 7.954 1.00 37.06 83 ARG A CA 1
ATOM 625 C C . ARG A 1 83 ? -25.328 -7.726 9.409 1.00 37.06 83 ARG A C 1
ATOM 627 O O . ARG A 1 83 ? -24.464 -7.151 10.108 1.00 37.06 83 ARG A O 1
#

Radius of gyration: 14.11 Å; chains: 1; bounding box: 37×31×33 Å

Sequence (83 aa):
LEVSTIVCVMYDARTKLAEQAVKEVREHLGEKVCRTVVPRTVRLSEAPSFGQPIITFDPTSRGATAYRGVAKEVSGGAAQRTR

Secondary structure (DSSP, 8-state):
-----B---SB-TT-HHHHHHHHHHHHHHGGGB-S---B--HHHHHGGGGT--HHHH-TTSHHHHHHHHHHHHHTT-S-----